Protein AF-A0A3B4B2X9-F1 (afdb_monomer_lite)

pLDDT: mean 70.28, std 22.66, range [32.72, 97.38]

Sequence (150 aa):
MLFQSTSPSHSVHANVQSVLHLMKHHQPQLHERVSLLHRSVGAARKSLRKKASSSILQRHNSESSESEQSLSSLSDLLLALQDELGQMSFEHLELMQQIDGTHDHKNRQDLKNELERLVTKMEEKGAQITKLRKHQQMVSDGLCLGVLYL

Foldseek 3Di:
DDDPPDDPDDDPVVVVVVVVVVVVPPDPPPVVVVVVVVPPPDDDDDDDDDDDDDDDDDDDDPPVVVLVVVLVVLVVVLVVLVVVLVVLVVVLVVLVVCLVVDPDPVVNVVSVVVSVVSVVVSVVSVVVSVVSVVVSVVSVVVVVVVVVVD

Structure (mmCIF, N/CA/C/O backbone):
data_AF-A0A3B4B2X9-F1
#
_entry.id   AF-A0A3B4B2X9-F1
#
loop_
_atom_site.group_PDB
_atom_site.id
_atom_site.type_symbol
_atom_site.label_atom_id
_atom_site.label_alt_id
_atom_site.label_comp_id
_atom_site.label_asym_id
_atom_site.label_entity_id
_atom_site.label_seq_id
_atom_site.pdbx_PDB_ins_code
_atom_site.Cartn_x
_atom_site.Cartn_y
_atom_site.Cartn_z
_atom_site.occupancy
_atom_site.B_iso_or_equiv
_atom_site.auth_seq_id
_atom_site.auth_comp_id
_atom_site.auth_asym_id
_atom_site.auth_atom_id
_atom_site.pdbx_PDB_model_num
ATOM 1 N N . MET A 1 1 ? 9.279 40.505 51.050 1.00 43.31 1 MET A N 1
ATOM 2 C CA . MET A 1 1 ? 9.069 39.733 49.808 1.00 43.31 1 MET A CA 1
ATOM 3 C C . MET A 1 1 ? 7.594 39.414 49.701 1.00 43.31 1 MET A C 1
ATOM 5 O O . MET A 1 1 ? 7.098 38.808 50.634 1.00 43.31 1 MET A O 1
ATOM 9 N N . LEU A 1 2 ? 6.927 39.862 48.635 1.00 39.59 2 LEU A N 1
ATOM 10 C CA . LEU A 1 2 ? 5.864 39.159 47.901 1.00 39.59 2 LEU A CA 1
ATOM 11 C C . LEU A 1 2 ? 5.408 40.106 46.778 1.00 39.59 2 LEU A C 1
ATOM 13 O O . LEU A 1 2 ? 4.697 41.078 47.015 1.00 39.59 2 LEU A O 1
ATOM 17 N N . PHE A 1 3 ? 5.886 39.856 45.558 1.00 37.59 3 PHE A N 1
ATOM 18 C CA . PHE A 1 3 ? 5.328 40.469 44.358 1.00 37.59 3 PHE A CA 1
ATOM 19 C C . PHE A 1 3 ? 3.973 39.811 44.108 1.00 37.59 3 PHE A C 1
ATOM 21 O O . PHE A 1 3 ? 3.898 38.691 43.604 1.00 37.59 3 PHE A O 1
ATOM 28 N N . GLN A 1 4 ? 2.901 40.496 44.496 1.00 43.09 4 GLN A N 1
ATOM 29 C CA . GLN A 1 4 ? 1.549 40.135 44.100 1.00 43.09 4 GLN A CA 1
ATOM 30 C C . GLN A 1 4 ? 1.428 40.374 42.589 1.00 43.09 4 GLN A C 1
ATOM 32 O O . GLN A 1 4 ? 1.175 41.486 42.133 1.00 43.09 4 GLN A O 1
ATOM 37 N N . SER A 1 5 ? 1.663 39.331 41.799 1.00 32.72 5 SER A N 1
ATOM 38 C CA . SER A 1 5 ? 1.450 39.364 40.353 1.00 32.72 5 SER A CA 1
ATOM 39 C C . SER A 1 5 ? -0.041 39.198 40.070 1.00 32.72 5 SER A C 1
ATOM 41 O O . SER A 1 5 ? -0.513 38.103 39.784 1.00 32.72 5 SER A O 1
ATOM 43 N N . THR A 1 6 ? -0.809 40.279 40.182 1.00 48.88 6 THR A N 1
ATOM 44 C CA . THR A 1 6 ? -2.171 40.340 39.640 1.00 48.88 6 THR A CA 1
ATOM 45 C C . THR A 1 6 ? -2.098 40.851 38.205 1.00 48.88 6 THR A C 1
ATOM 47 O O . THR A 1 6 ? -2.179 42.053 37.966 1.00 48.88 6 THR A O 1
ATOM 50 N N . SER A 1 7 ? -1.929 39.947 37.240 1.00 42.38 7 SER A N 1
ATOM 51 C CA . SER A 1 7 ? -2.309 40.220 35.849 1.00 42.38 7 SER A CA 1
ATOM 52 C C . SER A 1 7 ? -3.641 39.526 35.565 1.00 42.38 7 SER A C 1
ATOM 54 O O . SER A 1 7 ? -3.670 38.299 35.480 1.00 42.38 7 SER A O 1
ATOM 56 N N . PRO A 1 8 ? -4.753 40.268 35.425 1.00 53.38 8 PRO A N 1
ATOM 57 C CA . PRO A 1 8 ? -5.993 39.737 34.890 1.00 53.38 8 PRO A CA 1
ATOM 58 C C . PRO A 1 8 ? -5.895 39.771 33.362 1.00 53.38 8 PRO A C 1
ATOM 60 O O . PRO A 1 8 ? -6.335 40.721 32.716 1.00 53.38 8 PRO A O 1
ATOM 63 N N . SER A 1 9 ? -5.275 38.752 32.772 1.00 45.47 9 SER A N 1
ATOM 64 C CA . SER A 1 9 ? -5.123 38.680 31.319 1.00 45.47 9 SER A CA 1
ATOM 65 C C . SER A 1 9 ? -6.183 37.782 30.687 1.00 45.47 9 SER A C 1
ATOM 67 O O . SER A 1 9 ? -6.107 36.561 30.734 1.00 45.47 9 SER A O 1
ATOM 69 N N . HIS A 1 10 ? -7.113 38.466 30.022 1.00 54.19 10 HIS A N 1
ATOM 70 C CA . HIS A 1 10 ? -7.756 38.085 28.765 1.00 54.19 10 HIS A CA 1
ATOM 71 C C . HIS A 1 10 ? -8.824 36.974 28.760 1.00 54.19 10 HIS A C 1
ATOM 73 O O . HIS A 1 10 ? -8.570 35.792 28.567 1.00 54.19 10 HIS A O 1
ATOM 79 N N . SER A 1 11 ? -10.065 37.459 28.862 1.00 53.56 11 SER A N 1
ATOM 80 C CA . SER A 1 11 ? -11.322 36.983 28.268 1.00 53.56 11 SER A CA 1
ATOM 81 C C . SER A 1 11 ? -11.259 35.728 27.383 1.00 53.56 11 SER A C 1
ATOM 83 O O . SER A 1 11 ? -10.545 35.687 26.383 1.00 53.56 11 SER A O 1
ATOM 85 N N . VAL A 1 12 ? -12.160 34.776 27.651 1.00 54.84 12 VAL A N 1
ATOM 86 C CA . VAL A 1 12 ? -12.479 33.615 26.793 1.00 54.84 12 VAL A CA 1
ATOM 87 C C . VAL A 1 12 ? -12.721 34.030 25.327 1.00 54.84 12 VAL A C 1
ATOM 89 O O . VAL A 1 12 ? -12.426 33.270 24.409 1.00 54.84 12 VAL A O 1
ATOM 92 N N . HIS A 1 13 ? -13.163 35.270 25.084 1.00 54.41 13 HIS A N 1
ATOM 93 C CA . HIS A 1 13 ? -13.321 35.849 23.747 1.00 54.41 13 HIS A CA 1
ATOM 94 C C . HIS A 1 13 ? -12.008 35.916 22.941 1.00 54.41 13 HIS A C 1
ATOM 96 O O . HIS A 1 13 ? -12.031 35.713 21.731 1.00 54.41 13 HIS A O 1
ATOM 102 N N . ALA A 1 14 ? -10.860 36.140 23.591 1.00 55.75 14 ALA A N 1
ATOM 103 C CA . ALA A 1 14 ? -9.549 36.150 22.936 1.00 55.75 14 ALA A CA 1
ATOM 104 C C . ALA A 1 14 ? -9.140 34.751 22.451 1.00 55.75 14 ALA A C 1
ATOM 106 O O . ALA A 1 14 ? -8.512 34.619 21.404 1.00 55.75 14 ALA A O 1
ATOM 107 N N . ASN A 1 15 ? -9.568 33.703 23.162 1.00 54.38 15 ASN A N 1
ATOM 108 C CA . ASN A 1 15 ? -9.356 32.327 22.729 1.00 54.38 15 ASN A CA 1
ATOM 109 C C . ASN A 1 15 ? -10.195 32.007 21.478 1.00 54.38 15 ASN A C 1
ATOM 111 O O . ASN A 1 15 ? -9.676 31.456 20.513 1.00 54.38 15 ASN A O 1
ATOM 115 N N . VAL A 1 16 ? -11.462 32.439 21.434 1.00 65.06 16 VAL A N 1
ATOM 116 C CA . VAL A 1 16 ? -12.326 32.250 20.251 1.00 65.06 16 VAL A CA 1
ATOM 117 C C . VAL A 1 16 ? -11.814 33.049 19.053 1.00 65.06 16 VAL A C 1
ATOM 119 O O . VAL A 1 16 ? -11.803 32.537 17.937 1.00 65.06 16 VAL A O 1
ATOM 122 N N . GLN A 1 17 ? -11.350 34.283 19.266 1.00 68.50 17 GLN A N 1
ATOM 123 C CA . GLN A 1 17 ? -10.819 35.111 18.185 1.00 68.50 17 GLN A CA 1
ATOM 124 C C . GLN A 1 17 ? -9.506 34.539 17.617 1.00 68.50 17 GLN A C 1
ATOM 126 O O . GLN A 1 17 ? -9.354 34.503 16.398 1.00 68.50 17 GLN A O 1
ATOM 131 N N . SER A 1 18 ? -8.609 34.013 18.465 1.00 63.38 18 SER A N 1
ATOM 132 C CA . SER A 1 18 ? -7.394 33.305 18.024 1.00 63.38 18 SER A CA 1
ATOM 133 C C . SER A 1 18 ? -7.708 32.014 17.272 1.00 63.38 18 SER A C 1
ATOM 135 O O . SER A 1 18 ? -7.149 31.786 16.202 1.00 63.38 18 SER A O 1
ATOM 137 N N . VAL A 1 19 ? -8.628 31.186 17.778 1.00 70.25 19 VAL A N 1
ATOM 138 C CA . VAL A 1 19 ? -9.041 29.950 17.093 1.00 70.25 19 VAL A CA 1
ATOM 139 C C . VAL A 1 19 ? -9.697 30.269 15.747 1.00 70.25 19 VAL A C 1
ATOM 141 O O . VAL A 1 19 ? -9.331 29.675 14.736 1.00 70.25 19 VAL A O 1
ATOM 144 N N . LEU A 1 20 ? -10.590 31.263 15.687 1.00 68.62 20 LEU A N 1
ATOM 145 C CA . LEU A 1 20 ? -11.224 31.689 14.438 1.00 68.62 20 LEU A CA 1
ATOM 146 C C . LEU A 1 20 ? -10.203 32.270 13.447 1.00 68.62 20 LEU A C 1
ATOM 148 O O . LEU A 1 20 ? -10.292 31.999 12.253 1.00 68.62 20 LEU A O 1
ATOM 152 N N . HIS A 1 21 ? -9.215 33.033 13.920 1.00 66.81 21 HIS A N 1
ATOM 153 C CA . HIS A 1 21 ? -8.141 33.564 13.079 1.00 66.81 21 HIS A CA 1
ATOM 154 C C . HIS A 1 21 ? -7.259 32.444 12.502 1.00 66.81 21 HIS A C 1
ATOM 156 O O . HIS A 1 21 ? -6.950 32.464 11.310 1.00 66.81 21 HIS A O 1
ATOM 162 N N . LEU A 1 22 ? -6.936 31.426 13.306 1.00 71.75 22 LEU A N 1
ATOM 163 C CA . LEU A 1 22 ? -6.198 30.236 12.870 1.00 71.75 22 LEU A CA 1
ATOM 164 C C . LEU A 1 22 ? -6.994 29.391 11.867 1.00 71.75 22 LEU A C 1
ATOM 166 O O . LEU A 1 22 ? -6.417 28.909 10.895 1.00 71.75 22 LEU A O 1
ATOM 170 N N . MET A 1 23 ? -8.311 29.260 12.054 1.00 64.19 23 MET A N 1
ATOM 171 C CA . MET A 1 23 ? -9.200 28.569 11.111 1.00 64.19 23 MET A CA 1
ATOM 172 C C . MET A 1 23 ? -9.394 29.350 9.808 1.00 64.19 23 MET A C 1
ATOM 174 O O . MET A 1 23 ? -9.479 28.753 8.742 1.00 64.19 23 MET A O 1
ATOM 178 N N . LYS A 1 24 ? -9.436 30.686 9.867 1.00 60.97 24 LYS A N 1
ATOM 179 C CA . LYS A 1 24 ? -9.601 31.539 8.681 1.00 60.97 24 LYS A CA 1
ATOM 180 C C . LYS A 1 24 ? -8.325 31.619 7.828 1.00 60.97 24 LYS A C 1
ATOM 182 O O . LYS A 1 24 ? -8.417 31.911 6.639 1.00 60.97 24 LYS A O 1
ATOM 187 N N . HIS A 1 25 ? -7.152 31.363 8.415 1.00 61.22 25 HIS A N 1
ATOM 188 C CA . HIS A 1 25 ? -5.858 31.376 7.718 1.00 61.22 25 HIS A CA 1
ATOM 189 C C . HIS A 1 25 ? -5.276 29.987 7.407 1.00 61.22 25 HIS A C 1
ATOM 191 O O . HIS A 1 25 ? -4.319 29.907 6.634 1.00 61.22 25 HIS A O 1
ATOM 197 N N . HIS A 1 26 ? -5.852 28.895 7.922 1.00 58.06 26 HIS A N 1
ATOM 198 C CA . HIS A 1 26 ? -5.483 27.552 7.478 1.00 58.06 26 HIS A CA 1
ATOM 199 C C . HIS A 1 26 ? -6.102 27.241 6.105 1.00 58.06 26 HIS A C 1
ATOM 201 O O . HIS A 1 26 ? -7.265 26.874 5.979 1.00 58.06 26 HIS A O 1
ATOM 207 N N . GLN A 1 27 ? -5.238 27.323 5.090 1.00 59.91 27 GLN A N 1
ATOM 208 C CA . GLN A 1 27 ? -5.295 26.572 3.832 1.00 59.91 27 GLN A CA 1
ATOM 209 C C . GLN A 1 27 ? -6.179 27.093 2.671 1.00 59.91 27 GLN A C 1
ATOM 211 O O . GLN A 1 27 ? -7.140 26.438 2.276 1.00 59.91 27 GLN A O 1
ATOM 216 N N . PRO A 1 28 ? -5.759 28.156 1.956 1.00 52.25 28 PRO A N 1
ATOM 217 C CA . PRO A 1 28 ? -6.210 28.404 0.582 1.00 52.25 28 PRO A CA 1
ATOM 218 C C . PRO A 1 28 ? -5.340 27.716 -0.496 1.00 52.25 28 PRO A C 1
ATOM 220 O O . PRO A 1 28 ? -5.679 27.765 -1.673 1.00 52.25 28 PRO A O 1
ATOM 223 N N . GLN A 1 29 ? -4.221 27.066 -0.145 1.00 47.06 29 GLN A N 1
ATOM 224 C CA . GLN A 1 29 ? -3.224 26.613 -1.136 1.00 47.06 29 GLN A CA 1
ATOM 225 C C . GLN A 1 29 ? -3.409 25.182 -1.682 1.00 47.06 29 GLN A C 1
ATOM 227 O O . GLN A 1 29 ? -2.628 24.753 -2.531 1.00 47.06 29 GLN A O 1
ATOM 232 N N . LEU A 1 30 ? -4.425 24.427 -1.243 1.00 48.69 30 LEU A N 1
ATOM 233 C CA . LEU A 1 30 ? -4.682 23.082 -1.798 1.00 48.69 30 LEU A CA 1
ATOM 234 C C . LEU A 1 30 ? -5.603 23.082 -3.025 1.00 48.69 30 LEU A C 1
ATOM 236 O O . LEU A 1 30 ? -5.619 22.097 -3.757 1.00 48.69 30 LEU A O 1
ATOM 240 N N . HIS A 1 31 ? -6.312 24.177 -3.315 1.00 46.94 31 HIS A N 1
ATOM 241 C CA . HIS A 1 31 ? -7.179 24.247 -4.499 1.00 46.94 31 HIS A CA 1
ATOM 242 C C . HIS A 1 31 ? -6.440 24.589 -5.805 1.00 46.94 31 HIS A C 1
ATOM 244 O O . HIS A 1 31 ? -6.938 24.281 -6.888 1.00 46.94 31 HIS A O 1
ATOM 250 N N . GLU A 1 32 ? -5.228 25.149 -5.744 1.00 45.12 32 GLU A N 1
ATOM 251 C CA . GLU A 1 32 ? -4.508 25.560 -6.958 1.00 45.12 32 GLU A CA 1
ATOM 252 C C . GLU A 1 32 ? -3.719 24.413 -7.615 1.00 45.12 32 GLU A C 1
ATOM 254 O O . GLU A 1 32 ? -3.613 24.352 -8.840 1.00 45.12 32 GLU A O 1
ATOM 259 N N . ARG A 1 33 ? -3.259 23.417 -6.841 1.00 45.91 33 ARG A N 1
ATOM 260 C CA . ARG A 1 33 ? -2.552 22.250 -7.406 1.00 45.91 33 ARG A CA 1
ATOM 261 C C . ARG A 1 33 ? -3.469 21.255 -8.123 1.00 45.91 33 ARG A C 1
ATOM 263 O O . ARG A 1 33 ? -3.017 20.580 -9.043 1.00 45.91 33 ARG A O 1
ATOM 270 N N . VAL A 1 34 ? -4.755 21.205 -7.776 1.00 47.25 34 VAL A N 1
ATOM 271 C CA . VAL A 1 34 ? -5.730 20.327 -8.452 1.00 47.25 34 VAL A CA 1
ATOM 272 C C . VAL A 1 34 ? -6.213 20.932 -9.781 1.00 47.25 34 VAL A C 1
ATOM 274 O O . VAL A 1 34 ? -6.476 20.200 -10.733 1.00 47.25 34 VAL A O 1
ATOM 277 N N . SER A 1 35 ? -6.222 22.264 -9.917 1.00 43.69 35 SER A N 1
ATOM 278 C CA . SER A 1 35 ? -6.636 22.929 -11.166 1.00 43.69 35 SER A CA 1
ATOM 279 C C . SER A 1 35 ? -5.614 22.815 -12.309 1.00 43.69 35 SER A C 1
ATOM 281 O O . SER A 1 35 ? -5.995 22.926 -13.474 1.00 43.69 35 SER A O 1
ATOM 283 N N . LEU A 1 36 ? -4.336 22.535 -12.017 1.00 44.41 36 LEU A N 1
ATOM 284 C CA . LEU A 1 36 ? -3.329 22.243 -13.051 1.00 44.41 36 LEU A CA 1
ATOM 285 C C . LEU A 1 36 ? -3.362 20.786 -13.531 1.00 44.41 36 LEU A C 1
ATOM 287 O O . LEU A 1 36 ? -3.000 20.514 -14.675 1.00 44.41 36 LEU A O 1
ATOM 291 N N . LEU A 1 37 ? -3.846 19.857 -12.703 1.00 45.62 37 LEU A N 1
ATOM 292 C CA . LEU A 1 37 ? -3.978 18.447 -13.082 1.00 45.62 37 LEU A CA 1
ATOM 293 C C . LEU A 1 37 ? -5.202 18.189 -13.974 1.00 45.62 37 LEU A C 1
ATOM 295 O O . LEU A 1 37 ? -5.174 17.276 -14.793 1.00 45.62 37 LEU A O 1
ATOM 299 N N . HIS A 1 38 ? -6.243 19.024 -13.899 1.00 42.91 38 HIS A N 1
ATOM 300 C CA . HIS A 1 38 ? -7.462 18.845 -14.700 1.00 42.91 38 HIS A CA 1
ATOM 301 C C . HIS A 1 38 ? -7.460 19.580 -16.058 1.00 42.91 38 HIS A C 1
ATOM 303 O O . HIS A 1 38 ? -8.433 19.496 -16.807 1.00 42.91 38 HIS A O 1
ATOM 309 N N . ARG A 1 39 ? -6.370 20.282 -16.418 1.00 40.38 39 ARG A N 1
ATOM 310 C CA . ARG A 1 39 ? -6.225 20.998 -17.705 1.00 40.38 39 ARG A CA 1
ATOM 311 C C . ARG A 1 39 ? -5.028 20.545 -18.559 1.00 40.38 39 ARG A C 1
ATOM 313 O O . ARG A 1 39 ? -4.585 21.285 -19.430 1.00 40.38 39 ARG A O 1
ATOM 320 N N . SER A 1 40 ? -4.520 19.324 -18.386 1.00 40.12 40 SER A N 1
ATOM 321 C CA . SER A 1 40 ? -3.527 18.757 -19.324 1.00 40.12 40 SER A CA 1
ATOM 322 C C . SER A 1 40 ? -4.059 17.625 -20.216 1.00 40.12 40 SER A C 1
ATOM 324 O O . SER A 1 40 ? -3.326 17.122 -21.061 1.00 40.12 40 SER A O 1
ATOM 326 N N . VAL A 1 41 ? -5.353 17.288 -20.138 1.00 43.06 41 VAL A N 1
ATOM 327 C CA . VAL A 1 41 ? -5.973 16.201 -20.934 1.00 43.06 41 VAL A CA 1
ATOM 328 C C . VAL A 1 41 ? -6.514 16.678 -22.299 1.00 43.06 41 VAL A C 1
ATOM 330 O O . VAL A 1 41 ? -7.333 16.018 -22.927 1.00 43.06 41 VAL A O 1
ATOM 333 N N . GLY A 1 42 ? -6.062 17.817 -22.835 1.00 46.28 42 GLY A N 1
ATOM 334 C CA . GLY A 1 42 ? -6.547 18.228 -24.157 1.00 46.28 42 GLY A CA 1
ATOM 335 C C . GLY A 1 42 ? -5.939 19.490 -24.741 1.00 46.28 42 GLY A C 1
ATOM 336 O O . GLY A 1 42 ? -6.580 20.532 -24.718 1.00 46.28 42 GLY A O 1
ATOM 337 N N . ALA A 1 43 ? -4.742 19.391 -25.321 1.00 34.81 43 ALA A N 1
ATOM 338 C CA . ALA A 1 43 ? -4.320 20.263 -26.423 1.00 34.81 43 ALA A CA 1
ATOM 339 C C . ALA A 1 43 ? -3.035 19.732 -27.071 1.00 34.81 43 ALA A C 1
ATOM 341 O O . ALA A 1 43 ? -1.930 20.217 -26.838 1.00 34.81 43 ALA A O 1
ATOM 342 N N . ALA A 1 44 ? -3.183 18.747 -27.952 1.00 39.50 44 ALA A N 1
ATOM 343 C CA . ALA A 1 44 ? -2.221 18.593 -29.026 1.00 39.50 44 ALA A CA 1
ATOM 344 C C . ALA A 1 44 ? -2.328 19.819 -29.955 1.00 39.50 44 ALA A C 1
ATOM 346 O O . ALA A 1 44 ? -3.421 20.096 -30.447 1.00 39.50 44 ALA A O 1
ATOM 347 N N . ARG A 1 45 ? -1.179 20.456 -30.251 1.00 44.94 45 ARG A N 1
ATOM 348 C CA . ARG A 1 45 ? -0.744 21.035 -31.551 1.00 44.94 45 ARG A CA 1
ATOM 349 C C . ARG A 1 45 ? -0.182 22.475 -31.496 1.00 44.94 45 ARG A C 1
ATOM 351 O O . ARG A 1 45 ? -0.926 23.437 -31.385 1.00 44.94 45 ARG A O 1
ATOM 358 N N . LYS A 1 46 ? 1.114 22.539 -31.857 1.00 44.66 46 LYS A N 1
ATOM 359 C CA . LYS A 1 46 ? 1.824 23.505 -32.736 1.00 44.66 46 LYS A CA 1
ATOM 360 C C . LYS A 1 46 ? 2.633 24.671 -32.131 1.00 44.66 46 LYS A C 1
ATOM 362 O O . LYS A 1 46 ? 2.118 25.520 -31.423 1.00 44.66 46 LYS A O 1
ATOM 367 N N . SER A 1 47 ? 3.845 24.772 -32.707 1.00 37.28 47 SER A N 1
ATOM 368 C CA . SER A 1 47 ? 4.671 25.966 -32.992 1.00 37.28 47 SER A CA 1
ATOM 369 C C . SER A 1 47 ? 5.740 26.309 -31.937 1.00 37.28 47 SER A C 1
ATOM 371 O O . SER A 1 47 ? 5.412 26.806 -30.875 1.00 37.28 47 SER A O 1
ATOM 373 N N . LEU A 1 48 ? 7.014 25.912 -32.081 1.00 43.47 48 LEU A N 1
ATOM 374 C CA . LEU A 1 48 ? 8.066 26.314 -33.043 1.00 43.47 48 LEU A CA 1
ATOM 375 C C . LEU A 1 48 ? 8.811 27.617 -32.654 1.00 43.47 48 LEU A C 1
ATOM 377 O O . LEU A 1 48 ? 8.214 28.686 -32.642 1.00 43.47 48 LEU A O 1
ATOM 381 N N . ARG A 1 49 ? 10.153 27.476 -32.557 1.00 39.41 49 ARG A N 1
ATOM 382 C CA . ARG A 1 49 ? 11.260 28.475 -32.589 1.00 39.41 49 ARG A CA 1
ATOM 383 C C . ARG A 1 49 ? 11.559 29.241 -31.286 1.00 39.41 49 ARG A C 1
ATOM 385 O O . ARG A 1 49 ? 10.644 29.668 -30.612 1.00 39.41 49 ARG A O 1
ATOM 392 N N . LYS A 1 50 ? 12.804 29.587 -30.919 1.00 41.41 50 LYS A N 1
ATOM 393 C CA . LYS A 1 50 ? 14.192 29.324 -31.387 1.00 41.41 50 LYS A CA 1
ATOM 394 C C . LYS A 1 50 ? 15.123 30.220 -30.542 1.00 41.41 50 LYS A C 1
ATOM 396 O O . LYS A 1 50 ? 14.812 31.403 -30.454 1.00 41.41 50 LYS A O 1
ATOM 401 N N . LYS A 1 51 ? 16.260 29.695 -30.048 1.00 35.41 51 LYS A N 1
ATOM 402 C CA . LYS A 1 51 ? 17.612 30.319 -29.867 1.00 35.41 51 LYS A CA 1
ATOM 403 C C . LYS A 1 51 ? 18.363 29.531 -28.765 1.00 35.41 51 LYS A C 1
ATOM 405 O O . LYS A 1 51 ? 17.887 29.510 -27.644 1.00 35.41 51 LYS A O 1
ATOM 410 N N . ALA A 1 52 ? 19.324 28.650 -29.083 1.00 38.44 52 ALA A N 1
ATOM 411 C CA . ALA A 1 52 ? 20.731 28.899 -29.481 1.00 38.44 52 ALA A CA 1
ATOM 412 C C . ALA A 1 52 ? 21.539 29.500 -28.300 1.00 38.44 52 ALA A C 1
ATOM 414 O O . ALA A 1 52 ? 21.109 30.514 -27.770 1.00 38.44 52 ALA A O 1
ATOM 415 N N . SER A 1 53 ? 22.660 28.953 -27.806 1.00 41.59 53 SER A N 1
ATOM 416 C CA . SER A 1 53 ? 23.759 28.234 -28.471 1.00 41.59 53 SER A CA 1
ATOM 417 C C . SER A 1 53 ? 24.672 27.491 -27.472 1.00 41.59 53 SER A C 1
ATOM 419 O O . SER A 1 53 ? 24.639 27.776 -26.279 1.00 41.59 53 SER A O 1
ATOM 421 N N . SER A 1 54 ? 25.594 26.694 -28.040 1.00 36.59 54 SER A N 1
ATOM 422 C CA . SER A 1 54 ? 26.814 26.074 -27.470 1.00 36.59 54 SER A CA 1
ATOM 423 C C . SER A 1 54 ? 26.563 24.765 -26.697 1.00 36.59 54 SER A C 1
ATOM 425 O O . SER A 1 54 ? 25.697 24.725 -25.844 1.00 36.59 54 SER A O 1
ATOM 427 N N . SER A 1 55 ? 27.230 23.634 -26.944 1.00 38.06 55 SER A N 1
ATOM 428 C CA . SER A 1 55 ? 28.480 23.374 -27.660 1.00 38.06 55 SER A CA 1
ATOM 429 C C . SER A 1 55 ? 28.637 21.869 -27.989 1.00 38.06 55 SER A C 1
ATOM 431 O O . SER A 1 55 ? 28.061 21.024 -27.316 1.00 38.06 55 SER A O 1
ATOM 433 N N . ILE A 1 56 ? 29.471 21.596 -29.002 1.00 46.34 56 ILE A N 1
ATOM 434 C CA . ILE A 1 56 ? 30.179 20.338 -29.328 1.00 46.34 56 ILE A CA 1
ATOM 435 C C . ILE A 1 56 ? 29.417 19.275 -30.147 1.00 46.34 56 ILE A C 1
ATOM 437 O O . ILE A 1 56 ? 28.419 18.683 -29.752 1.00 46.34 56 ILE A O 1
ATOM 441 N N . LEU A 1 57 ? 29.971 19.049 -31.340 1.00 45.22 57 LEU A N 1
ATOM 442 C CA . LEU A 1 57 ? 29.602 18.062 -32.345 1.00 45.22 57 LEU A CA 1
ATOM 443 C C . LEU A 1 57 ? 30.336 16.733 -32.109 1.00 45.22 57 LEU A C 1
ATOM 445 O O . LEU A 1 57 ? 31.549 16.747 -31.934 1.00 45.22 57 LEU A O 1
ATOM 449 N N . GLN A 1 58 ? 29.596 15.636 -32.327 1.00 41.66 58 GLN A N 1
ATOM 450 C CA . GLN A 1 58 ? 30.041 14.284 -32.721 1.00 41.66 58 GLN A CA 1
ATOM 451 C C . GLN A 1 58 ? 30.823 13.469 -31.664 1.00 41.66 58 GLN A C 1
ATOM 453 O O . GLN A 1 58 ? 31.723 13.973 -31.020 1.00 41.66 58 GLN A O 1
ATOM 458 N N . ARG A 1 59 ? 30.594 12.164 -31.466 1.00 35.91 59 ARG A N 1
ATOM 459 C CA . ARG A 1 59 ? 30.159 11.128 -32.413 1.00 35.91 59 ARG A CA 1
ATOM 460 C C . ARG A 1 59 ? 29.695 9.876 -31.634 1.00 35.91 59 ARG A C 1
ATOM 462 O O . ARG A 1 59 ? 30.441 9.378 -30.808 1.00 35.91 59 ARG A O 1
ATOM 469 N N . HIS A 1 60 ? 28.491 9.395 -31.946 1.00 39.06 60 HIS A N 1
ATOM 470 C CA . HIS A 1 60 ? 28.112 7.980 -32.104 1.00 39.06 60 HIS A CA 1
ATOM 471 C C . HIS A 1 60 ? 28.578 6.944 -31.053 1.00 39.06 60 HIS A C 1
ATOM 473 O O . HIS A 1 60 ? 29.682 6.424 -31.158 1.00 39.06 60 HIS A O 1
ATOM 479 N N . ASN A 1 61 ? 27.693 6.599 -30.108 1.00 38.91 61 ASN A N 1
ATOM 480 C CA . ASN A 1 61 ? 27.175 5.241 -29.814 1.00 38.91 61 ASN A CA 1
ATOM 481 C C . ASN A 1 61 ? 26.535 5.282 -28.420 1.00 38.91 61 ASN A C 1
ATOM 483 O O . ASN A 1 61 ? 27.280 5.251 -27.450 1.00 38.91 61 ASN A O 1
ATOM 487 N N . SER A 1 62 ? 25.206 5.373 -28.299 1.00 44.47 62 SER A N 1
ATOM 488 C CA . SER A 1 62 ? 24.440 4.956 -27.100 1.00 44.47 62 SER A CA 1
ATOM 489 C C . SER A 1 62 ? 22.930 5.127 -27.330 1.00 44.47 62 SER A C 1
ATOM 491 O O . SER A 1 62 ? 22.225 5.664 -26.486 1.00 44.47 62 SER A O 1
ATOM 493 N N . GLU A 1 63 ? 22.384 4.646 -28.454 1.00 45.28 63 GLU A N 1
ATOM 494 C CA . GLU A 1 63 ? 20.923 4.410 -28.520 1.00 45.28 63 GLU A CA 1
ATOM 495 C C . GLU A 1 63 ? 20.490 3.291 -27.545 1.00 45.28 63 GLU A C 1
ATOM 497 O O . GLU A 1 63 ? 19.308 3.110 -27.287 1.00 45.28 63 GLU A O 1
ATOM 502 N N . SER A 1 64 ? 21.462 2.607 -26.926 1.00 48.44 64 SER A N 1
ATOM 503 C CA . SER A 1 64 ? 21.268 1.641 -25.845 1.00 48.44 64 SER A CA 1
ATOM 504 C C . SER A 1 64 ? 21.025 2.264 -24.460 1.00 48.44 64 SER A C 1
ATOM 506 O O . SER A 1 64 ? 20.629 1.527 -23.568 1.00 48.44 64 SER A O 1
ATOM 508 N N . SER A 1 65 ? 21.263 3.565 -24.228 1.00 51.75 65 SER A N 1
ATOM 509 C CA . SER A 1 65 ? 21.172 4.135 -22.863 1.00 51.75 65 SER A CA 1
ATOM 510 C C . SER A 1 65 ? 19.778 4.638 -22.483 1.00 51.75 65 SER A C 1
ATOM 512 O O . SER A 1 65 ? 19.390 4.520 -21.326 1.00 51.75 65 SER A O 1
ATOM 514 N N . GLU A 1 66 ? 18.988 5.152 -23.428 1.00 55.44 66 GLU A N 1
ATOM 515 C CA . GLU A 1 66 ? 17.639 5.675 -23.135 1.00 55.44 66 GLU A CA 1
ATOM 516 C C . GLU A 1 66 ? 16.659 4.546 -22.745 1.00 55.44 66 GLU A C 1
ATOM 518 O O . GLU A 1 66 ? 15.787 4.713 -21.885 1.00 55.44 66 GLU A O 1
ATOM 523 N N . SER A 1 67 ? 16.822 3.358 -23.341 1.00 56.88 67 SER A N 1
ATOM 524 C CA . SER A 1 67 ? 16.066 2.151 -22.984 1.00 56.88 67 SER A CA 1
ATOM 525 C C . SER A 1 67 ? 16.438 1.631 -21.594 1.00 56.88 67 SER A C 1
ATOM 527 O O . SER A 1 67 ? 15.557 1.299 -20.808 1.00 56.88 67 SER A O 1
ATOM 529 N N . GLU A 1 68 ? 17.724 1.632 -21.248 1.00 59.66 68 GLU A N 1
ATOM 530 C CA . GLU A 1 68 ? 18.194 1.200 -19.925 1.00 59.66 68 GLU A CA 1
ATOM 531 C C . GLU A 1 68 ? 17.731 2.167 -18.824 1.00 59.66 68 GLU A C 1
ATOM 533 O O . GLU A 1 68 ? 17.293 1.751 -17.750 1.00 59.66 68 GLU A O 1
ATOM 538 N N . GLN A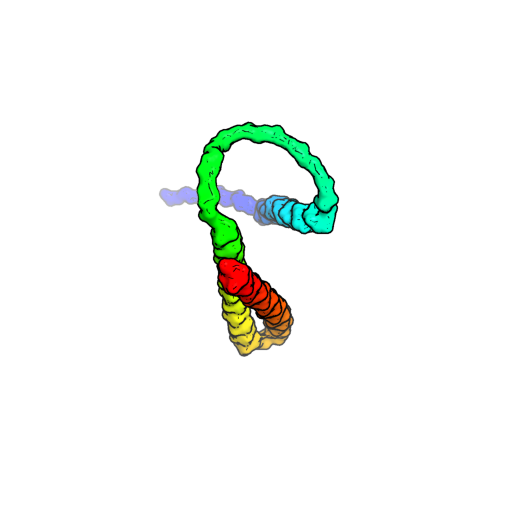 1 69 ? 17.742 3.473 -19.102 1.00 70.12 69 GLN A N 1
ATOM 539 C CA . GLN A 1 69 ? 17.310 4.498 -18.151 1.00 70.12 69 GLN A CA 1
ATOM 540 C C . GLN A 1 69 ? 15.788 4.477 -17.929 1.00 70.12 69 GLN A C 1
ATOM 542 O O . GLN A 1 69 ? 15.318 4.626 -16.797 1.00 70.12 69 GLN A O 1
ATOM 547 N N . SER A 1 70 ? 15.005 4.219 -18.983 1.00 72.19 70 SER A N 1
ATOM 548 C CA . SER A 1 70 ? 13.553 4.033 -18.868 1.00 72.19 70 SER A CA 1
ATOM 549 C C . SER A 1 70 ? 13.188 2.741 -18.127 1.00 72.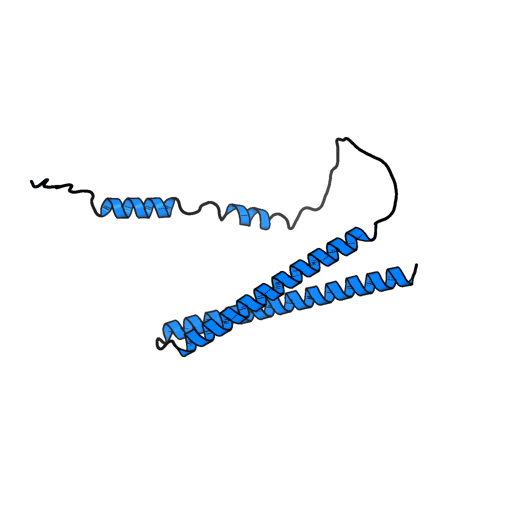19 70 SER A C 1
ATOM 551 O O . SER A 1 70 ? 12.320 2.781 -17.252 1.00 72.19 70 SER A O 1
ATOM 553 N N . LEU A 1 71 ? 13.896 1.632 -18.365 1.00 76.62 71 LEU A N 1
ATOM 554 C CA . LEU A 1 71 ? 13.739 0.385 -17.604 1.00 76.62 71 LEU A CA 1
ATOM 555 C C . LEU A 1 71 ? 14.109 0.536 -16.119 1.00 76.62 71 LEU A C 1
ATOM 557 O O . LEU A 1 71 ? 13.406 -0.008 -15.261 1.00 76.62 71 LEU A O 1
ATOM 561 N N . SER A 1 72 ? 15.154 1.309 -15.802 1.00 80.25 72 SER A N 1
ATOM 562 C CA . SER A 1 72 ? 15.518 1.643 -14.417 1.00 80.25 72 SER A CA 1
ATOM 563 C C . SER A 1 72 ? 14.394 2.416 -13.727 1.00 80.25 72 SER A C 1
ATOM 565 O O . SER A 1 72 ? 13.898 1.976 -12.696 1.00 80.25 72 SER A O 1
ATOM 567 N N . SER A 1 73 ? 13.906 3.503 -14.337 1.00 86.88 73 SER A N 1
ATOM 568 C CA . SER A 1 73 ? 12.823 4.313 -13.752 1.00 86.88 73 SER A CA 1
ATOM 569 C C . SER A 1 73 ? 11.508 3.539 -13.574 1.00 86.88 73 SER A C 1
ATOM 571 O O . SER A 1 73 ? 10.771 3.750 -12.611 1.00 86.88 73 SER A O 1
ATOM 573 N N . LEU A 1 74 ? 11.224 2.599 -14.480 1.00 88.25 74 LEU A N 1
ATOM 574 C CA . LEU A 1 74 ? 10.081 1.697 -14.390 1.00 88.25 74 LEU A CA 1
ATOM 575 C C . LEU A 1 74 ? 10.235 0.697 -13.235 1.00 88.25 74 LEU A C 1
ATOM 577 O O . LEU A 1 74 ? 9.252 0.365 -12.572 1.00 88.25 74 LEU A O 1
ATOM 581 N N . SER A 1 75 ? 11.460 0.232 -12.990 1.00 89.62 75 SER A N 1
ATOM 582 C CA . SER A 1 75 ? 11.790 -0.646 -11.864 1.00 89.62 75 SER A CA 1
ATOM 583 C C . SER A 1 75 ? 11.680 0.086 -10.526 1.00 89.62 75 SER A C 1
ATOM 585 O O . SER A 1 75 ? 11.086 -0.460 -9.600 1.00 89.62 75 SER A O 1
ATOM 587 N N . ASP A 1 76 ? 12.143 1.336 -10.451 1.00 92.56 76 ASP A N 1
ATOM 588 C CA . ASP A 1 76 ? 11.998 2.191 -9.264 1.00 92.56 76 ASP A CA 1
ATOM 589 C C . ASP A 1 76 ? 10.521 2.457 -8.938 1.00 92.56 76 ASP A C 1
ATOM 591 O O . ASP A 1 76 ? 10.093 2.338 -7.789 1.00 92.56 76 ASP A O 1
ATOM 595 N N . LEU A 1 77 ? 9.703 2.751 -9.958 1.00 93.44 77 LEU A N 1
ATOM 596 C CA . LEU A 1 77 ? 8.255 2.898 -9.796 1.00 93.44 77 LEU A CA 1
ATOM 597 C C . LEU A 1 77 ? 7.606 1.604 -9.290 1.00 93.44 77 LEU A C 1
ATOM 599 O O . LEU A 1 77 ? 6.703 1.640 -8.452 1.00 93.44 77 LEU A O 1
ATOM 603 N N . LEU A 1 78 ? 8.043 0.456 -9.808 1.00 93.75 78 LEU A N 1
ATOM 604 C CA . LEU A 1 78 ? 7.518 -0.830 -9.381 1.00 93.75 78 LEU A CA 1
ATOM 605 C C . LEU A 1 78 ? 7.863 -1.122 -7.920 1.00 93.75 78 LEU A C 1
ATOM 607 O O . LEU A 1 78 ? 6.996 -1.599 -7.191 1.00 93.75 78 LEU A O 1
ATOM 611 N N . LEU A 1 79 ? 9.088 -0.804 -7.498 1.00 94.81 79 LEU A N 1
ATOM 612 C CA . LEU A 1 79 ? 9.519 -0.923 -6.109 1.00 94.81 79 LEU A CA 1
ATOM 613 C C . LEU A 1 79 ? 8.656 -0.043 -5.198 1.00 94.81 79 LEU A C 1
ATOM 615 O O . LEU A 1 79 ? 8.072 -0.546 -4.245 1.00 94.81 79 LEU A O 1
ATOM 619 N N . ALA A 1 80 ? 8.458 1.228 -5.562 1.00 95.56 80 ALA A N 1
ATOM 620 C CA . ALA A 1 80 ? 7.617 2.145 -4.795 1.00 95.56 80 ALA A CA 1
ATOM 621 C C . ALA A 1 80 ? 6.172 1.635 -4.639 1.00 95.56 80 ALA A C 1
ATOM 623 O O . ALA A 1 80 ? 5.591 1.715 -3.559 1.00 95.56 80 ALA A O 1
ATOM 624 N N . LEU A 1 81 ? 5.585 1.062 -5.697 1.00 94.38 81 LEU A N 1
ATOM 625 C CA . LEU A 1 81 ? 4.244 0.473 -5.618 1.00 94.38 81 LEU A CA 1
ATOM 626 C C . LEU A 1 81 ? 4.191 -0.777 -4.737 1.00 94.38 81 LEU A C 1
ATOM 628 O O . LEU A 1 81 ? 3.173 -1.015 -4.087 1.00 94.38 81 LEU A O 1
ATOM 632 N N . GLN A 1 82 ? 5.251 -1.585 -4.732 1.00 96.69 82 GLN A N 1
ATOM 633 C CA . GLN A 1 82 ? 5.358 -2.749 -3.856 1.00 96.69 82 GLN A CA 1
ATOM 634 C C . GLN A 1 82 ? 5.498 -2.334 -2.391 1.00 96.69 82 GLN A C 1
ATOM 636 O O . GLN A 1 82 ? 4.806 -2.903 -1.548 1.00 96.69 82 GLN A O 1
ATOM 641 N N . ASP A 1 83 ? 6.313 -1.320 -2.100 1.00 96.81 83 ASP A N 1
ATOM 642 C CA . ASP A 1 83 ? 6.470 -0.765 -0.754 1.00 96.81 83 ASP A CA 1
ATOM 643 C C . ASP A 1 83 ? 5.141 -0.214 -0.230 1.00 96.81 83 ASP A C 1
ATOM 645 O O . ASP A 1 83 ? 4.736 -0.500 0.895 1.00 96.81 83 ASP A O 1
ATOM 649 N N . GLU A 1 84 ? 4.405 0.514 -1.068 1.00 95.62 84 GLU A N 1
ATOM 650 C CA . GLU A 1 84 ? 3.103 1.071 -0.703 1.00 95.62 84 GLU A CA 1
ATOM 651 C C . GLU A 1 84 ? 2.037 -0.020 -0.507 1.00 95.62 84 GLU A C 1
ATOM 653 O O . GLU A 1 84 ? 1.214 0.074 0.403 1.00 95.62 84 GLU A O 1
ATOM 658 N N . LEU A 1 85 ? 2.067 -1.097 -1.305 1.00 94.12 85 LEU A N 1
ATOM 659 C CA . LEU A 1 85 ? 1.229 -2.277 -1.066 1.00 94.12 85 LEU A CA 1
ATOM 660 C C . LEU A 1 85 ? 1.601 -2.969 0.255 1.00 94.12 85 LEU A C 1
ATOM 662 O O . LEU A 1 85 ? 0.715 -3.421 0.984 1.00 94.12 85 LEU A O 1
ATOM 666 N N . GLY A 1 86 ? 2.893 -3.027 0.580 1.00 96.44 86 GLY A N 1
ATOM 667 C CA . GLY A 1 86 ? 3.390 -3.515 1.864 1.00 96.44 86 GLY A CA 1
ATOM 668 C C . GLY A 1 86 ? 2.874 -2.673 3.030 1.00 96.44 86 GLY A C 1
ATOM 669 O O . GLY A 1 86 ? 2.346 -3.223 3.995 1.00 96.44 86 GLY A O 1
ATOM 670 N N . GLN A 1 87 ? 2.928 -1.347 2.902 1.00 97.12 87 GLN A N 1
ATOM 671 C CA . GLN A 1 87 ? 2.401 -0.415 3.897 1.00 97.12 87 GLN A CA 1
ATOM 672 C C . GLN A 1 87 ? 0.894 -0.605 4.115 1.00 97.12 87 GLN A C 1
ATOM 674 O O . GLN A 1 87 ? 0.451 -0.716 5.256 1.00 97.12 87 GLN A O 1
ATOM 679 N N . MET A 1 88 ? 0.109 -0.718 3.039 1.00 96.31 88 MET A N 1
ATOM 680 C CA . MET A 1 88 ? -1.329 -0.999 3.145 1.00 96.31 88 MET A CA 1
ATOM 681 C C . MET A 1 88 ? -1.610 -2.376 3.760 1.00 96.31 88 MET A C 1
ATOM 6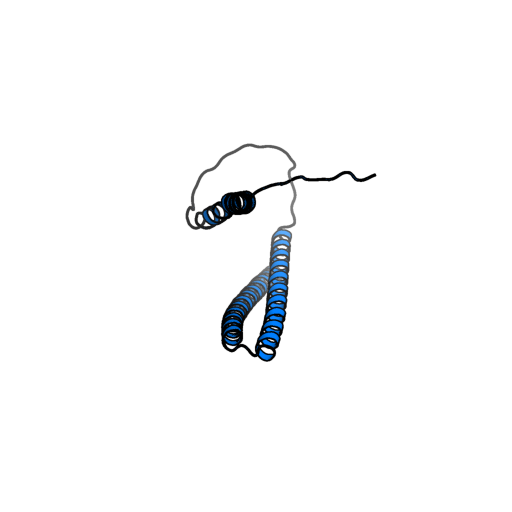83 O O . MET A 1 88 ? -2.568 -2.531 4.507 1.00 96.31 88 MET A O 1
ATOM 687 N N . SER A 1 89 ? -0.771 -3.379 3.489 1.00 95.19 89 SER A N 1
ATOM 688 C CA . SER A 1 89 ? -0.909 -4.708 4.104 1.00 95.19 89 SER A CA 1
ATOM 689 C C . SER A 1 89 ? -0.681 -4.654 5.615 1.00 95.19 89 SER A C 1
ATOM 691 O O . SER A 1 89 ? -1.375 -5.333 6.369 1.00 95.19 89 SER A O 1
ATOM 693 N N . PHE A 1 90 ? 0.266 -3.831 6.070 1.00 97.38 90 PHE A N 1
ATOM 694 C CA . PHE A 1 90 ? 0.478 -3.593 7.494 1.00 97.38 90 PHE A CA 1
ATOM 695 C C . PHE A 1 90 ? -0.730 -2.891 8.132 1.00 97.38 90 PHE A C 1
ATOM 697 O O . PHE A 1 90 ? -1.240 -3.361 9.146 1.00 97.38 90 PHE A O 1
ATOM 704 N N . GLU A 1 91 ? -1.238 -1.831 7.498 1.00 96.06 91 GLU A N 1
ATOM 705 C CA . GLU A 1 91 ? -2.445 -1.119 7.941 1.00 96.06 91 GLU A CA 1
ATOM 706 C C . GLU A 1 91 ? -3.670 -2.048 8.003 1.00 96.06 91 GLU A C 1
ATOM 708 O O . GLU A 1 91 ? -4.436 -2.005 8.961 1.00 96.06 91 GLU A O 1
ATOM 713 N N . HIS A 1 92 ? -3.822 -2.961 7.041 1.00 96.12 92 HIS A N 1
ATOM 714 C CA . HIS A 1 92 ? -4.890 -3.961 7.038 1.00 96.12 92 HIS A CA 1
ATOM 715 C C . HIS A 1 92 ? -4.830 -4.861 8.279 1.00 96.12 92 HIS A C 1
ATOM 717 O O . HIS A 1 92 ? -5.850 -5.100 8.928 1.00 96.12 92 HIS A O 1
ATOM 723 N N . LEU A 1 93 ? -3.639 -5.354 8.633 1.00 96.56 93 LEU A N 1
ATOM 724 C CA . LEU A 1 93 ? -3.449 -6.172 9.835 1.00 96.56 93 LEU A CA 1
ATOM 725 C C . LEU A 1 93 ? -3.713 -5.373 11.119 1.00 96.56 93 LEU A C 1
ATOM 727 O O . LEU A 1 93 ? -4.320 -5.898 12.053 1.00 96.56 93 LEU A O 1
ATOM 731 N N . GLU A 1 94 ? -3.301 -4.106 11.162 1.00 95.94 94 GLU A N 1
ATOM 732 C CA . GLU A 1 94 ? -3.559 -3.219 12.298 1.00 95.94 94 GLU A CA 1
ATOM 733 C C . GLU A 1 94 ? -5.061 -2.944 12.472 1.00 95.94 94 GLU A C 1
ATOM 735 O O . GLU A 1 94 ? -5.595 -3.094 13.573 1.00 95.94 94 GLU A O 1
ATOM 740 N N . LEU A 1 95 ? -5.774 -2.629 11.386 1.00 94.25 95 LEU A N 1
ATOM 741 C CA . LEU A 1 95 ? -7.225 -2.443 11.397 1.00 94.25 95 LEU A CA 1
ATOM 742 C C . LEU A 1 95 ? -7.955 -3.712 11.847 1.00 94.25 95 LEU A C 1
ATOM 744 O O . LEU A 1 95 ? -8.887 -3.623 12.647 1.00 94.25 95 LEU A O 1
ATOM 748 N N . MET A 1 96 ? -7.519 -4.896 11.402 1.00 93.94 96 MET A N 1
ATOM 749 C CA . MET A 1 96 ? -8.063 -6.168 11.894 1.00 93.94 96 MET A CA 1
ATOM 750 C C . MET A 1 96 ? -7.896 -6.307 13.411 1.00 93.94 96 MET A C 1
ATOM 752 O O . MET A 1 96 ? -8.861 -6.612 14.112 1.00 93.94 96 MET A O 1
ATOM 756 N N . GLN A 1 97 ? -6.702 -6.019 13.934 1.00 95.38 97 GLN A N 1
ATOM 757 C CA . GLN A 1 97 ? -6.442 -6.094 15.370 1.00 95.38 97 GLN A CA 1
ATOM 758 C C . GLN A 1 97 ? -7.293 -5.088 16.164 1.00 95.38 97 GLN A C 1
ATOM 760 O O . GLN A 1 97 ? -7.798 -5.415 17.240 1.00 95.38 97 GLN A O 1
ATOM 765 N N . GLN A 1 98 ? -7.506 -3.882 15.630 1.00 93.69 98 GLN A N 1
ATOM 766 C CA . GLN A 1 98 ? -8.383 -2.885 16.248 1.00 93.69 98 GLN A CA 1
ATOM 767 C C . GLN A 1 98 ? -9.854 -3.320 16.245 1.00 93.69 98 GLN A C 1
ATOM 769 O O . GLN A 1 98 ? -10.545 -3.123 17.247 1.00 93.69 98 GLN A O 1
ATOM 774 N N . ILE A 1 99 ? -10.344 -3.935 15.164 1.00 93.12 99 ILE A N 1
ATOM 775 C CA . ILE A 1 99 ? -11.713 -4.472 15.073 1.00 93.12 99 ILE A CA 1
ATOM 776 C C . ILE A 1 99 ? -11.948 -5.541 16.143 1.00 93.12 99 ILE A C 1
ATOM 778 O O . ILE A 1 99 ? -12.997 -5.525 16.792 1.00 93.12 99 ILE A O 1
ATOM 782 N N . ASP A 1 100 ? -10.975 -6.432 16.342 1.00 92.56 100 ASP A N 1
ATOM 783 C CA . ASP A 1 100 ? -11.053 -7.509 17.331 1.00 92.56 100 ASP A CA 1
ATOM 784 C C . ASP A 1 100 ? -10.968 -6.982 18.773 1.00 92.56 100 ASP A C 1
ATOM 786 O O . ASP A 1 100 ? -11.642 -7.497 19.667 1.00 92.56 100 ASP A O 1
ATOM 790 N N . GLY A 1 101 ? -10.184 -5.922 19.003 1.00 91.25 101 GLY A N 1
ATOM 791 C CA . GLY A 1 101 ? -10.041 -5.274 20.311 1.00 91.25 101 GLY A CA 1
ATOM 792 C C . GLY A 1 101 ? -11.174 -4.310 20.689 1.00 91.25 101 GLY A C 1
ATOM 793 O O . GLY A 1 101 ? -11.301 -3.940 21.858 1.00 91.25 101 GLY A O 1
ATOM 794 N N . THR A 1 102 ? -12.009 -3.888 19.735 1.00 91.44 102 THR A N 1
ATOM 795 C CA . THR A 1 102 ? -13.040 -2.861 19.961 1.00 91.44 102 THR A CA 1
ATOM 796 C C . THR A 1 102 ? -14.372 -3.472 20.401 1.00 91.44 102 THR A C 1
ATOM 798 O O . THR A 1 102 ? -15.016 -4.216 19.660 1.00 91.44 102 THR A O 1
ATOM 801 N N . HIS A 1 103 ? -14.841 -3.095 21.596 1.00 86.69 103 HIS A N 1
ATOM 802 C CA . HIS A 1 103 ? -16.147 -3.524 22.119 1.00 86.69 103 HIS A CA 1
ATOM 803 C C . HIS A 1 103 ? -17.314 -2.637 21.648 1.00 86.69 103 HIS A C 1
ATOM 805 O O . HIS A 1 103 ? -18.460 -3.087 21.608 1.00 86.69 103 HIS A O 1
ATOM 811 N N . ASP A 1 104 ? -17.038 -1.385 21.266 1.00 93.56 104 ASP A N 1
ATOM 812 C CA . ASP A 1 104 ? -18.063 -0.489 20.734 1.00 93.56 104 ASP A CA 1
ATOM 813 C C . ASP A 1 104 ? -18.493 -0.915 19.324 1.00 93.56 104 ASP A C 1
ATOM 815 O O . ASP A 1 104 ? -17.715 -0.900 18.368 1.00 93.56 104 ASP A O 1
ATOM 819 N N . HIS A 1 105 ? -19.768 -1.271 19.192 1.00 89.69 105 HIS A N 1
ATOM 820 C CA . HIS A 1 105 ? -20.352 -1.723 17.937 1.00 89.69 105 HIS A CA 1
ATOM 821 C C . HIS A 1 105 ? -20.274 -0.674 16.827 1.00 89.69 105 HIS A C 1
ATOM 823 O O . HIS A 1 105 ? -20.097 -1.060 15.670 1.00 89.69 105 HIS A O 1
ATOM 829 N N . LYS A 1 106 ? -20.408 0.619 17.156 1.00 90.06 106 LYS A N 1
ATOM 830 C CA . LYS A 1 106 ? -20.358 1.682 16.150 1.00 90.06 106 LYS A CA 1
ATOM 831 C C . LYS A 1 106 ? -18.943 1.838 15.603 1.00 90.06 106 LYS A C 1
ATOM 833 O O . LYS A 1 106 ? -18.748 1.661 14.404 1.00 90.06 106 LYS A O 1
ATOM 838 N N . ASN A 1 107 ? -17.962 2.024 16.484 1.00 89.69 107 ASN A N 1
ATOM 839 C CA . ASN A 1 107 ? -16.558 2.101 16.085 1.00 89.69 107 ASN A CA 1
ATOM 840 C C . ASN A 1 107 ? -16.097 0.840 15.340 1.00 89.69 107 ASN A C 1
ATOM 842 O O . ASN A 1 107 ? -15.393 0.933 14.339 1.00 89.69 107 ASN A O 1
ATOM 846 N N . ARG A 1 108 ? -16.543 -0.350 15.765 1.00 93.50 108 ARG A N 1
ATOM 847 C CA . ARG A 1 108 ? -16.224 -1.603 15.071 1.00 93.50 108 ARG A CA 1
ATOM 848 C C . ARG A 1 108 ? -16.790 -1.651 13.651 1.00 93.50 108 ARG A C 1
ATOM 850 O O . ARG A 1 108 ? -16.141 -2.197 12.764 1.00 93.50 108 ARG A O 1
ATOM 857 N N . GLN A 1 109 ? -17.993 -1.121 13.423 1.00 93.75 109 GLN A N 1
ATOM 858 C CA . GLN A 1 109 ? -18.562 -1.054 12.076 1.00 93.75 109 GLN A CA 1
ATOM 859 C C . GLN A 1 109 ? -17.808 -0.048 11.202 1.00 93.75 109 GLN A C 1
ATOM 861 O O . GLN A 1 109 ? -17.530 -0.347 10.043 1.00 93.75 109 GLN A O 1
ATOM 866 N N . ASP A 1 110 ? -17.439 1.104 11.759 1.00 94.88 110 ASP A N 1
ATOM 867 C CA . ASP A 1 110 ? -16.670 2.119 11.040 1.00 94.88 110 ASP A CA 1
ATOM 868 C C . ASP A 1 110 ? -15.289 1.583 10.623 1.00 94.88 110 ASP A C 1
ATOM 870 O O . ASP A 1 110 ? -14.908 1.718 9.460 1.00 94.88 110 ASP A O 1
ATOM 874 N N . LEU A 1 111 ? -14.593 0.869 11.516 1.00 93.75 111 LEU A N 1
ATOM 875 C CA . LEU A 1 111 ? -13.322 0.201 11.209 1.00 93.75 111 LEU A CA 1
ATOM 876 C C . LEU A 1 111 ? -13.465 -0.874 10.120 1.00 93.75 111 LEU A C 1
ATOM 878 O O . LEU A 1 111 ? -12.613 -0.976 9.242 1.00 93.75 111 LEU A O 1
ATOM 882 N N . LYS A 1 112 ? -14.552 -1.659 10.130 1.00 93.00 112 LYS A N 1
ATOM 883 C CA . LYS A 1 112 ? -14.828 -2.650 9.073 1.00 93.00 112 LYS A CA 1
ATOM 884 C C . LYS A 1 112 ? -15.048 -2.002 7.709 1.00 93.00 112 LYS A C 1
ATOM 886 O O . LYS A 1 112 ? -14.551 -2.515 6.711 1.00 93.00 112 LYS A O 1
ATOM 891 N N . ASN A 1 113 ? -15.768 -0.882 7.670 1.00 95.38 113 ASN A N 1
ATOM 892 C CA . ASN A 1 113 ? -15.976 -0.133 6.433 1.00 95.38 113 ASN A CA 1
ATOM 893 C C . ASN A 1 113 ? -14.645 0.423 5.899 1.00 95.38 113 ASN A C 1
ATOM 895 O O . ASN A 1 113 ? -14.425 0.444 4.690 1.00 95.38 113 ASN A O 1
ATOM 899 N N . GLU A 1 114 ? -13.751 0.871 6.786 1.00 95.31 114 GLU A N 1
ATOM 900 C CA . GLU A 1 114 ? -12.420 1.331 6.380 1.00 95.31 114 GLU A CA 1
ATOM 901 C C . GLU A 1 114 ? -11.545 0.178 5.877 1.00 95.31 114 GLU A C 1
ATOM 903 O O . GLU A 1 114 ? -10.900 0.317 4.839 1.00 95.31 114 GLU A O 1
ATOM 908 N N . LEU A 1 115 ? -11.605 -0.990 6.525 1.00 95.19 115 LEU A N 1
ATOM 909 C CA . LEU A 1 115 ? -10.929 -2.200 6.058 1.00 95.19 115 LEU A CA 1
ATOM 910 C C . LEU A 1 115 ? -11.382 -2.591 4.639 1.00 95.19 115 LEU A C 1
ATOM 912 O O . LEU A 1 115 ? -10.547 -2.888 3.793 1.00 95.19 115 LEU A O 1
ATOM 916 N N . GLU A 1 116 ? -12.684 -2.537 4.341 1.00 96.75 116 GLU A N 1
ATOM 917 C CA . GLU A 1 116 ? -13.221 -2.843 3.004 1.00 96.75 116 GLU A CA 1
ATOM 918 C C . GLU A 1 116 ? -12.717 -1.860 1.930 1.00 96.75 116 GLU A C 1
ATOM 920 O O . GLU A 1 116 ? -12.317 -2.258 0.828 1.00 96.75 116 GLU A O 1
ATOM 925 N N . ARG A 1 117 ? -12.656 -0.564 2.263 1.00 96.19 117 ARG A N 1
ATOM 926 C CA . ARG A 1 117 ? -12.056 0.450 1.381 1.00 96.19 117 ARG A CA 1
ATOM 927 C C . ARG A 1 117 ? -10.568 0.200 1.166 1.00 96.19 117 ARG A C 1
ATOM 929 O O . ARG A 1 117 ? -10.084 0.374 0.047 1.00 96.19 117 ARG A O 1
ATOM 936 N N . LEU A 1 118 ? -9.845 -0.189 2.215 1.00 96.56 118 LEU A N 1
ATOM 937 C CA . LEU A 1 118 ? -8.421 -0.493 2.136 1.00 96.56 118 LEU A CA 1
ATOM 938 C C . LEU A 1 118 ? -8.166 -1.712 1.243 1.00 96.56 118 LEU A C 1
ATOM 940 O O . LEU A 1 118 ? -7.313 -1.639 0.363 1.00 96.56 118 LEU A O 1
ATOM 944 N N . VAL A 1 119 ? -8.955 -2.781 1.386 1.00 96.56 119 VAL A N 1
ATOM 945 C CA . VAL A 1 119 ? -8.877 -3.970 0.520 1.00 96.56 119 VAL A CA 1
ATOM 946 C C . VAL A 1 119 ? -9.095 -3.596 -0.946 1.00 96.56 119 VAL A C 1
ATOM 948 O O . VAL A 1 119 ? -8.286 -3.965 -1.794 1.00 96.56 119 VAL A O 1
ATOM 951 N N . THR A 1 120 ? -10.112 -2.782 -1.242 1.00 97.12 120 THR A N 1
ATOM 952 C CA . THR A 1 120 ? -10.371 -2.308 -2.614 1.00 97.12 120 THR A CA 1
ATOM 953 C C . THR A 1 120 ? -9.146 -1.582 -3.192 1.00 97.12 120 THR A C 1
ATOM 955 O O . THR A 1 120 ? -8.714 -1.859 -4.311 1.00 97.12 120 THR A O 1
ATOM 958 N N . LYS A 1 121 ? -8.509 -0.699 -2.409 1.00 96.12 121 LYS A N 1
ATOM 959 C CA . LYS A 1 121 ? -7.273 -0.010 -2.825 1.00 96.12 121 LYS A CA 1
ATOM 960 C C . LYS A 1 121 ? -6.093 -0.970 -3.014 1.00 96.12 121 LYS A C 1
ATOM 962 O O . LYS A 1 121 ? -5.308 -0.794 -3.948 1.00 96.12 121 LYS A O 1
ATOM 967 N N . MET A 1 122 ? -5.946 -1.973 -2.146 1.00 97.12 122 MET A N 1
ATOM 968 C CA . MET A 1 122 ? -4.900 -2.995 -2.266 1.00 97.12 122 MET A CA 1
ATOM 969 C C . MET A 1 122 ? -5.046 -3.786 -3.570 1.00 97.12 122 MET A C 1
ATOM 971 O O . MET A 1 122 ? -4.056 -3.993 -4.273 1.00 97.12 122 MET A O 1
ATOM 975 N N . GLU A 1 123 ? -6.271 -4.170 -3.933 1.00 95.38 123 GLU A N 1
ATOM 976 C CA . GLU A 1 123 ? -6.568 -4.860 -5.192 1.00 95.38 123 GLU A CA 1
ATOM 977 C C . GLU A 1 123 ? -6.240 -3.989 -6.410 1.00 95.38 123 GLU A C 1
ATOM 979 O O . GLU A 1 123 ? -5.550 -4.433 -7.335 1.00 95.38 123 GLU A O 1
ATOM 984 N N . GLU A 1 124 ? -6.660 -2.722 -6.397 1.00 95.38 124 GLU A N 1
ATOM 985 C CA . GLU A 1 124 ? -6.343 -1.762 -7.456 1.00 95.38 124 GLU A CA 1
ATOM 986 C C . GLU A 1 124 ? -4.829 -1.581 -7.631 1.00 95.38 124 GLU A C 1
A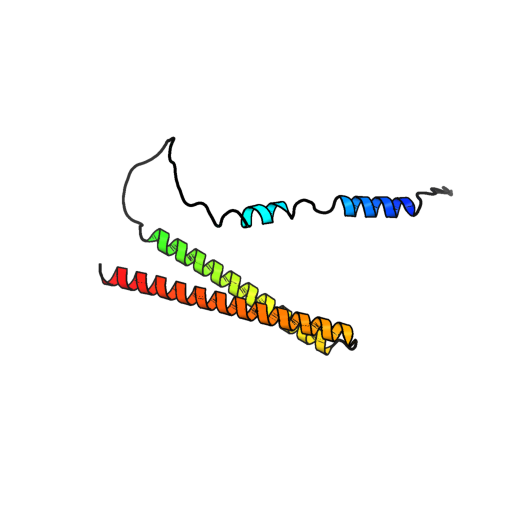TOM 988 O O . GLU A 1 124 ? -4.329 -1.550 -8.762 1.00 95.38 124 GLU A O 1
ATOM 993 N N . LYS A 1 125 ? -4.071 -1.502 -6.531 1.00 95.06 125 LYS A N 1
ATOM 994 C CA . LYS A 1 125 ? -2.603 -1.446 -6.586 1.00 95.06 125 LYS A CA 1
ATOM 995 C C . LYS A 1 125 ? -1.981 -2.743 -7.084 1.00 95.06 125 LYS A C 1
ATOM 997 O O . LYS A 1 125 ? -1.080 -2.688 -7.921 1.00 95.06 125 LYS A O 1
ATOM 1002 N N . GLY A 1 126 ? -2.480 -3.902 -6.660 1.00 93.38 126 GLY A N 1
ATOM 1003 C CA . GLY A 1 126 ? -2.054 -5.196 -7.199 1.00 93.38 126 GLY A CA 1
ATOM 1004 C C . GLY A 1 126 ? -2.257 -5.282 -8.718 1.00 93.38 126 GLY A C 1
ATOM 1005 O O . GLY A 1 126 ? -1.377 -5.742 -9.457 1.00 93.38 126 GLY A O 1
ATOM 1006 N N . ALA A 1 127 ? -3.371 -4.742 -9.218 1.00 94.81 127 ALA A N 1
ATOM 1007 C CA . ALA A 1 127 ? -3.634 -4.638 -10.649 1.00 94.81 127 ALA A CA 1
ATOM 1008 C C . ALA A 1 127 ? -2.659 -3.680 -11.360 1.00 94.81 127 ALA A C 1
ATOM 1010 O O . ALA A 1 127 ? -2.213 -3.978 -12.473 1.00 94.81 127 ALA A O 1
ATOM 1011 N N . GLN A 1 128 ? -2.286 -2.555 -10.735 1.00 94.25 128 GLN A N 1
ATOM 1012 C CA . GLN A 1 128 ? -1.257 -1.648 -11.265 1.00 94.25 128 GLN A CA 1
ATOM 1013 C C . GLN A 1 128 ? 0.104 -2.342 -11.379 1.00 94.25 128 GLN A C 1
ATOM 10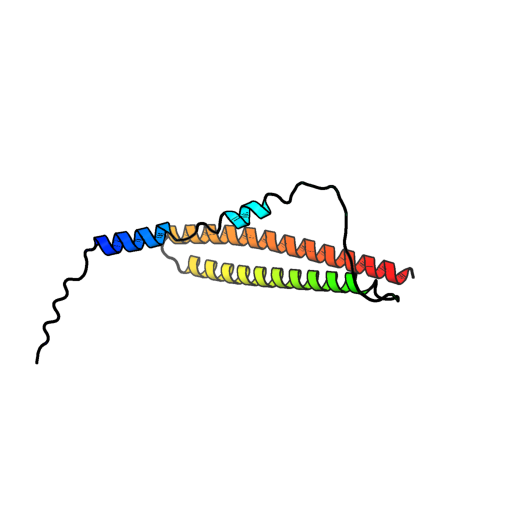15 O O . GLN A 1 128 ? 0.717 -2.293 -12.446 1.00 94.25 128 GLN A O 1
ATOM 1020 N N . ILE A 1 129 ? 0.535 -3.060 -10.338 1.00 93.19 129 ILE A N 1
ATOM 1021 C CA . ILE A 1 129 ? 1.785 -3.834 -10.349 1.00 93.19 129 ILE A CA 1
ATOM 1022 C C . ILE A 1 129 ? 1.756 -4.873 -11.472 1.00 93.19 129 ILE A C 1
ATOM 1024 O O . ILE A 1 129 ? 2.711 -4.983 -12.235 1.00 93.19 129 ILE A O 1
ATOM 1028 N N . THR A 1 130 ? 0.644 -5.593 -11.635 1.00 94.00 130 THR A N 1
ATOM 1029 C CA . THR A 1 130 ? 0.499 -6.601 -12.697 1.00 94.00 130 THR A CA 1
ATOM 1030 C C . THR A 1 130 ? 0.623 -5.982 -14.092 1.00 94.00 130 THR A C 1
ATOM 1032 O O . THR A 1 130 ? 1.324 -6.518 -14.954 1.00 94.00 130 THR A O 1
ATOM 1035 N N . LYS A 1 131 ? -0.011 -4.823 -14.324 1.00 93.81 131 LYS A N 1
ATOM 1036 C CA . LYS A 1 131 ? 0.110 -4.081 -15.590 1.00 93.81 131 LYS A CA 1
ATOM 1037 C C . LYS A 1 131 ? 1.552 -3.643 -15.852 1.00 93.81 131 LYS A C 1
ATOM 1039 O O . LYS A 1 131 ? 2.034 -3.806 -16.971 1.00 93.81 131 LYS A O 1
ATOM 1044 N N . LEU A 1 132 ? 2.240 -3.136 -14.830 1.00 91.88 132 LEU A N 1
ATOM 1045 C CA . LEU A 1 132 ? 3.635 -2.704 -14.926 1.00 91.88 132 LEU A CA 1
ATOM 1046 C C . LEU A 1 132 ? 4.584 -3.874 -15.196 1.00 91.88 132 LEU A C 1
ATOM 1048 O O . LEU A 1 132 ? 5.416 -3.771 -16.091 1.00 91.88 132 LEU A O 1
ATOM 1052 N N . ARG A 1 133 ? 4.412 -5.012 -14.512 1.00 90.38 133 ARG A N 1
ATOM 1053 C CA . ARG A 1 133 ? 5.184 -6.241 -14.771 1.00 90.38 133 ARG A CA 1
ATOM 1054 C C . ARG A 1 133 ? 5.007 -6.728 -16.205 1.00 90.38 133 ARG A C 1
ATOM 1056 O O . ARG A 1 133 ? 5.986 -7.057 -16.866 1.00 90.38 133 ARG A O 1
ATOM 1063 N N . LYS A 1 134 ? 3.769 -6.726 -16.709 1.00 92.06 134 LYS A N 1
ATOM 1064 C CA . LYS A 1 134 ? 3.483 -7.094 -18.101 1.00 92.06 134 LYS A CA 1
ATOM 1065 C C . LYS A 1 134 ? 4.159 -6.139 -19.086 1.00 92.06 134 LYS A C 1
ATOM 1067 O O . LYS A 1 134 ? 4.688 -6.588 -20.097 1.00 92.06 134 LYS A O 1
ATOM 1072 N N . HIS A 1 135 ? 4.160 -4.839 -18.792 1.00 88.31 135 HIS A N 1
ATOM 1073 C CA . HIS A 1 135 ? 4.854 -3.855 -19.617 1.00 88.31 135 HIS A CA 1
ATOM 1074 C C . HIS A 1 135 ? 6.373 -4.063 -19.602 1.00 88.31 135 HIS A C 1
ATOM 1076 O O . HIS A 1 135 ? 6.969 -4.114 -20.673 1.00 88.31 135 HIS A O 1
ATOM 1082 N N . GLN A 1 136 ? 6.979 -4.268 -18.427 1.00 86.19 136 GLN A N 1
ATOM 1083 C CA . GLN A 1 136 ? 8.402 -4.605 -18.304 1.00 86.19 136 GLN A CA 1
ATOM 1084 C C . GLN A 1 136 ? 8.759 -5.828 -19.149 1.00 86.19 136 GLN A C 1
ATOM 1086 O O . GLN A 1 136 ? 9.691 -5.762 -19.939 1.00 86.19 136 GLN A O 1
ATOM 1091 N N . GLN A 1 137 ? 7.975 -6.905 -19.048 1.00 85.31 137 GLN A N 1
ATOM 1092 C CA . GLN A 1 137 ? 8.199 -8.118 -19.831 1.00 85.31 137 GLN A CA 1
ATOM 1093 C C . GLN A 1 137 ? 8.131 -7.851 -21.340 1.00 85.31 137 GLN A C 1
ATOM 1095 O O . GLN A 1 137 ? 9.026 -8.254 -22.069 1.00 85.31 137 GLN A O 1
ATOM 1100 N N . MET A 1 138 ? 7.121 -7.112 -21.810 1.00 84.75 138 MET A N 1
ATOM 1101 C CA . MET A 1 138 ? 6.996 -6.761 -23.231 1.00 84.75 138 MET A CA 1
ATOM 1102 C C . MET A 1 138 ? 8.170 -5.922 -23.746 1.00 84.75 138 MET A C 1
ATOM 1104 O O . MET A 1 138 ? 8.614 -6.127 -24.874 1.00 84.75 138 MET A O 1
ATOM 1108 N N . VAL A 1 139 ? 8.662 -4.974 -22.942 1.00 82.56 139 VAL A N 1
ATOM 1109 C CA . VAL A 1 139 ? 9.818 -4.145 -23.310 1.00 82.56 139 VAL A CA 1
ATOM 1110 C C . VAL A 1 139 ? 11.094 -4.989 -23.327 1.00 82.56 139 VAL A C 1
ATOM 1112 O O . VAL A 1 139 ? 11.836 -4.927 -24.304 1.00 82.56 139 VAL A O 1
ATOM 1115 N N . SER A 1 140 ? 11.324 -5.830 -22.316 1.00 79.88 140 SER A N 1
ATOM 1116 C CA . SER A 1 140 ? 12.480 -6.734 -22.269 1.00 79.88 140 SER A CA 1
ATOM 1117 C C . SER A 1 140 ? 12.480 -7.760 -23.411 1.00 79.88 140 SER A C 1
ATOM 1119 O O . SER A 1 140 ? 13.510 -7.947 -24.055 1.00 79.88 140 SER A O 1
ATOM 1121 N N . ASP A 1 141 ? 11.334 -8.373 -23.725 1.00 77.12 141 ASP A N 1
ATOM 1122 C CA . ASP A 1 141 ? 11.202 -9.335 -24.829 1.00 77.12 141 ASP A CA 1
ATOM 1123 C C . ASP A 1 141 ? 11.409 -8.659 -26.198 1.00 77.12 141 ASP A C 1
ATOM 1125 O O . ASP A 1 141 ? 12.053 -9.217 -27.089 1.00 77.12 141 ASP A O 1
ATOM 1129 N N . GLY A 1 142 ? 10.910 -7.427 -26.361 1.00 73.25 142 GLY A N 1
ATOM 1130 C CA . GLY A 1 142 ? 11.118 -6.617 -27.563 1.00 73.25 142 GLY A CA 1
ATOM 1131 C C . GLY A 1 142 ? 12.579 -6.203 -27.768 1.00 73.25 142 GLY A C 1
ATOM 1132 O O . GLY A 1 142 ? 13.073 -6.266 -28.895 1.00 73.25 142 GLY A O 1
ATOM 1133 N N . LEU A 1 143 ? 13.293 -5.844 -26.693 1.00 65.50 143 LEU A N 1
ATOM 1134 C CA . LEU A 1 143 ? 14.738 -5.594 -26.751 1.00 65.50 143 LEU A CA 1
ATOM 1135 C C . LEU A 1 143 ? 15.522 -6.872 -27.089 1.00 65.50 143 LEU A C 1
ATOM 1137 O O . LEU A 1 143 ? 16.410 -6.819 -27.936 1.00 65.50 143 LEU A O 1
ATOM 1141 N N . CYS A 1 144 ? 15.170 -8.024 -26.509 1.00 61.09 144 CYS A N 1
ATOM 1142 C CA . CYS A 1 144 ? 15.808 -9.307 -26.835 1.00 61.09 144 CYS A CA 1
ATOM 1143 C C . CYS A 1 144 ? 15.666 -9.674 -28.320 1.00 61.09 144 CYS A C 1
ATOM 1145 O O . CYS A 1 144 ? 16.636 -10.105 -28.942 1.00 61.09 144 CYS A O 1
ATOM 1147 N N . LEU A 1 145 ? 14.484 -9.470 -28.913 1.00 62.72 145 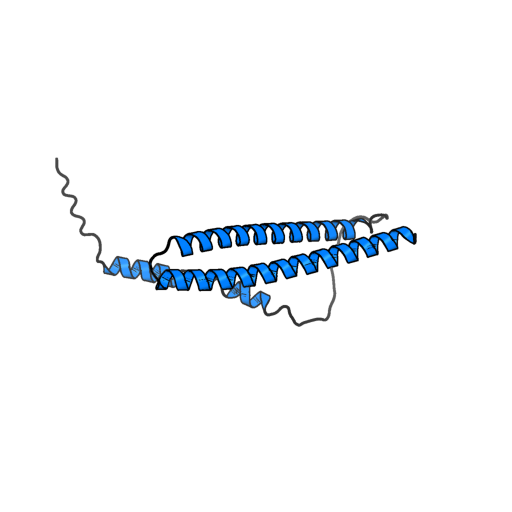LEU A N 1
ATOM 1148 C CA . LEU A 1 145 ? 14.274 -9.684 -30.349 1.00 62.72 145 LEU A CA 1
ATOM 1149 C C . LEU A 1 145 ? 15.062 -8.679 -31.200 1.00 62.72 145 LEU A C 1
ATOM 1151 O O . LEU A 1 145 ? 15.626 -9.065 -32.216 1.00 62.72 145 LEU A O 1
ATOM 1155 N N . GLY A 1 146 ? 15.159 -7.415 -30.784 1.00 56.25 146 GLY A N 1
ATOM 1156 C CA . GLY A 1 146 ? 15.979 -6.419 -31.479 1.00 56.25 146 GLY A CA 1
ATOM 1157 C C . GLY A 1 146 ? 17.469 -6.778 -31.513 1.00 56.25 146 GLY A C 1
ATOM 1158 O O . GLY A 1 146 ? 18.114 -6.582 -32.534 1.00 56.25 146 GLY A O 1
ATOM 1159 N N . VAL A 1 147 ? 18.002 -7.356 -30.432 1.00 55.88 147 VAL A N 1
ATOM 1160 C CA . VAL A 1 147 ? 19.419 -7.756 -30.330 1.00 55.88 147 VAL A CA 1
ATOM 1161 C C . VAL A 1 147 ? 19.717 -9.071 -31.065 1.00 55.88 147 VAL A C 1
ATOM 1163 O O . VAL A 1 147 ? 20.826 -9.250 -31.549 1.00 55.88 147 VAL A O 1
ATOM 1166 N N . LEU A 1 148 ? 18.745 -9.982 -31.192 1.00 57.50 148 LEU A N 1
ATOM 1167 C CA . LEU A 1 148 ? 18.902 -11.244 -31.938 1.00 57.50 148 LEU A CA 1
ATOM 1168 C C . LEU A 1 148 ? 18.854 -11.083 -33.469 1.00 57.50 148 LEU A C 1
ATOM 1170 O O . LEU A 1 148 ? 19.248 -12.003 -34.182 1.00 57.50 148 LEU A O 1
ATOM 1174 N N . TYR A 1 149 ? 18.336 -9.959 -33.971 1.00 49.69 149 TYR A N 1
ATOM 1175 C CA . TYR A 1 149 ? 18.189 -9.678 -35.407 1.00 49.69 149 TYR A CA 1
ATOM 1176 C C . TYR A 1 149 ? 19.227 -8.676 -35.959 1.00 49.69 149 TYR A C 1
ATOM 1178 O O . TYR A 1 149 ? 19.132 -8.309 -37.134 1.00 49.69 149 TYR A O 1
ATOM 1186 N N . LEU A 1 150 ? 20.205 -8.252 -35.147 1.00 49.88 150 LEU A N 1
ATOM 1187 C CA . LEU A 1 150 ? 21.421 -7.539 -35.575 1.00 49.88 150 LEU A CA 1
ATOM 1188 C C . LEU A 1 150 ? 22.628 -8.485 -35.587 1.00 49.88 150 LEU A C 1
ATOM 1190 O O . LEU A 1 150 ? 23.478 -8.306 -36.488 1.00 49.88 150 LEU A O 1
#

InterPro domains:
  IPR024957 Cep57 centrosome microtubule-binding domain [PF06657] (64-135)
  IPR051756 Centrosomal microtubule-associated protein [PTHR19336] (5-140)

Secondary structure (DSSP, 8-state):
-----------HHHHHHHHHHHHHHS-STTHHHHHHHTTSSS--------------------TTHHHHHHHHHHHHHHHHHHHHHHHHHHHHHHHHHHHHH---HHHHHHHHHHHHHHHHHHHHHHHHHHHHHHHHHHHHHHHHHHHHT-

Radius of gyration: 28.96 Å; chains: 1; bounding box: 50×52×85 Å

Organism: NCBI:txid409849